Protein AF-G0EC73-F1 (afdb_monomer_lite)

Radius of gyration: 21.23 Å; chains: 1; bounding box: 61×35×72 Å

InterPro domains:
  IPR015419 CTAG/Pcc1 family [PF09341] (16-88)

pLDDT: mean 78.75, std 14.57, range [46.53, 93.5]

Secondary structure (DSSP, 8-state):
------------EEEEEEEEE--HHHHHHHHHHHHHHHHS--TT-EEEEEE-SSEEEEEEEEEGGGHHHHHHHHHHHHHHHHHHHHHHHHHHHHHHHHHTT----

Structure (mmCIF, N/CA/C/O backbone):
data_AF-G0EC73-F1
#
_entry.id   AF-G0EC73-F1
#
loop_
_atom_site.group_PDB
_atom_site.id
_atom_site.type_symbol
_atom_site.label_atom_id
_atom_site.label_alt_id
_atom_site.label_comp_id
_atom_site.label_asym_id
_atom_site.label_entity_id
_atom_site.label_seq_id
_atom_site.pdbx_PDB_ins_code
_atom_site.Cartn_x
_atom_site.Cartn_y
_atom_site.Cartn_z
_atom_site.occupancy
_atom_site.B_iso_or_equiv
_atom_site.auth_seq_id
_atom_site.auth_comp_id
_atom_site.auth_asym_id
_atom_site.auth_atom_id
_atom_site.pdbx_PDB_model_num
ATOM 1 N N . MET A 1 1 ? 35.111 -18.406 -34.960 1.00 47.16 1 MET A N 1
ATOM 2 C CA . MET A 1 1 ? 34.010 -17.443 -34.740 1.00 47.16 1 MET A CA 1
ATOM 3 C C . MET A 1 1 ? 33.501 -17.655 -33.322 1.00 47.16 1 MET A C 1
ATOM 5 O O . MET A 1 1 ? 33.049 -18.763 -33.061 1.00 47.16 1 MET A O 1
ATOM 9 N N . PRO A 1 2 ? 33.660 -16.711 -32.378 1.00 49.53 2 PRO A N 1
ATOM 10 C CA . PRO A 1 2 ? 33.144 -16.915 -31.031 1.00 49.53 2 PRO A CA 1
ATOM 11 C C . PRO A 1 2 ? 31.622 -16.745 -31.037 1.00 49.53 2 PRO A C 1
ATOM 13 O O . PRO A 1 2 ? 31.089 -15.827 -31.663 1.00 49.53 2 PRO A O 1
ATOM 16 N N . ALA A 1 3 ? 30.933 -17.667 -30.367 1.00 51.56 3 ALA A N 1
ATOM 17 C CA . ALA A 1 3 ? 29.497 -17.607 -30.155 1.00 51.56 3 ALA A CA 1
ATOM 18 C C . ALA A 1 3 ? 29.157 -16.329 -29.376 1.00 51.56 3 ALA A C 1
ATOM 20 O O . ALA A 1 3 ? 29.697 -16.088 -28.297 1.00 51.56 3 ALA A O 1
ATOM 21 N N . GLN A 1 4 ? 28.274 -15.504 -29.937 1.00 52.38 4 GLN A N 1
ATOM 22 C CA . GLN A 1 4 ? 27.682 -14.384 -29.218 1.00 52.38 4 GLN A CA 1
ATOM 23 C C . GLN A 1 4 ? 26.836 -14.956 -28.079 1.00 52.38 4 GLN A C 1
ATOM 25 O O . GLN A 1 4 ? 25.745 -15.483 -28.302 1.00 52.38 4 GLN A O 1
ATOM 30 N N . VAL A 1 5 ? 27.356 -14.879 -26.856 1.00 55.47 5 VAL A N 1
ATOM 31 C CA . VAL A 1 5 ? 26.578 -15.116 -25.642 1.00 55.47 5 VAL A CA 1
ATOM 32 C C . VAL A 1 5 ? 25.565 -13.979 -25.568 1.00 55.47 5 VAL A C 1
ATOM 34 O O . VAL A 1 5 ? 25.912 -12.848 -25.235 1.00 55.47 5 VAL A O 1
ATOM 37 N N . ARG A 1 6 ? 24.316 -14.254 -25.960 1.00 50.09 6 ARG A N 1
ATOM 38 C CA . ARG A 1 6 ? 23.206 -13.333 -25.706 1.00 50.09 6 ARG A CA 1
ATOM 39 C C . ARG A 1 6 ? 23.145 -13.122 -24.191 1.00 50.09 6 ARG A C 1
ATOM 41 O O . ARG A 1 6 ? 23.090 -14.129 -23.481 1.00 50.09 6 ARG A O 1
ATOM 48 N N . PRO A 1 7 ? 23.163 -11.879 -23.681 1.00 49.34 7 PRO A N 1
ATOM 49 C CA . PRO A 1 7 ? 22.916 -11.660 -22.268 1.00 49.34 7 PRO A CA 1
ATOM 50 C C . PRO A 1 7 ? 21.523 -12.218 -21.979 1.00 49.34 7 PRO A C 1
ATOM 52 O O . PRO A 1 7 ? 20.533 -11.760 -22.549 1.00 49.34 7 PRO A O 1
ATOM 55 N N . GLN A 1 8 ? 21.453 -13.271 -21.164 1.00 51.97 8 GLN A N 1
ATOM 56 C CA . GLN A 1 8 ? 20.197 -13.681 -20.557 1.00 51.97 8 GLN A CA 1
ATOM 57 C C . GLN A 1 8 ? 19.754 -12.482 -19.726 1.00 51.97 8 GLN A C 1
ATOM 59 O O . GLN A 1 8 ? 20.386 -12.155 -18.724 1.00 51.97 8 GLN A O 1
ATOM 64 N N . SER A 1 9 ? 18.742 -11.757 -20.201 1.00 52.69 9 SER A N 1
ATOM 65 C CA . SER A 1 9 ? 18.108 -10.712 -19.414 1.00 52.69 9 SER A CA 1
ATOM 66 C C . SER A 1 9 ? 17.580 -11.388 -18.156 1.00 52.69 9 SER A C 1
ATOM 68 O O . SER A 1 9 ? 16.627 -12.164 -18.233 1.00 52.69 9 SER A O 1
ATOM 70 N N . CYS A 1 10 ? 18.227 -11.162 -17.017 1.00 52.09 10 CYS A N 1
ATOM 71 C CA . CYS A 1 10 ? 17.668 -11.555 -15.737 1.00 52.09 10 CYS A CA 1
ATOM 72 C C . CYS A 1 10 ? 16.377 -10.759 -15.554 1.00 52.09 10 CYS A C 1
ATOM 74 O O . CYS A 1 10 ? 16.413 -9.603 -15.149 1.00 52.09 10 CYS A O 1
ATOM 76 N N . THR A 1 11 ? 15.239 -11.368 -15.876 1.00 72.94 11 THR A N 1
ATOM 77 C CA . THR A 1 11 ? 13.901 -10.840 -15.587 1.00 72.94 11 THR A CA 1
ATOM 78 C C . THR A 1 11 ? 13.583 -11.070 -14.111 1.00 72.94 11 THR A C 1
ATOM 80 O O . THR A 1 11 ? 12.592 -11.713 -13.757 1.00 72.94 11 THR A O 1
ATOM 83 N N . SER A 1 12 ? 14.487 -10.643 -13.232 1.00 88.69 12 SER A N 1
ATOM 84 C CA . SER A 1 12 ? 14.303 -10.751 -11.792 1.00 88.69 12 SER A CA 1
ATOM 85 C C . SER A 1 12 ? 13.247 -9.738 -11.370 1.00 88.69 12 SER A C 1
ATOM 87 O O . SER A 1 12 ? 13.317 -8.575 -11.758 1.00 88.69 12 SER A O 1
ATOM 89 N N . HIS A 1 13 ? 12.282 -10.177 -10.572 1.00 91.19 13 HIS A N 1
ATOM 90 C CA . HIS A 1 13 ? 11.237 -9.318 -10.024 1.00 91.19 13 HIS A CA 1
ATOM 91 C C . HIS A 1 13 ? 11.418 -9.204 -8.514 1.00 91.19 13 HIS A C 1
ATOM 93 O O . HIS A 1 13 ? 11.864 -10.149 -7.858 1.00 91.19 13 HIS A O 1
ATOM 99 N N . ILE A 1 14 ? 11.087 -8.038 -7.973 1.00 91.38 14 ILE A N 1
ATOM 100 C CA . ILE A 1 14 ? 10.919 -7.829 -6.544 1.00 91.38 14 ILE A CA 1
ATOM 101 C C . ILE A 1 14 ? 9.430 -7.888 -6.225 1.00 91.38 14 ILE A C 1
ATOM 103 O O . ILE A 1 14 ? 8.607 -7.337 -6.953 1.00 91.38 14 ILE A O 1
ATOM 107 N N . ARG A 1 15 ? 9.100 -8.560 -5.124 1.00 93.38 15 ARG A N 1
ATOM 108 C CA . ARG A 1 15 ? 7.767 -8.552 -4.536 1.00 93.38 15 ARG A CA 1
ATOM 109 C C . ARG A 1 15 ? 7.880 -8.098 -3.092 1.00 93.38 15 ARG A C 1
ATOM 111 O O . ARG A 1 15 ? 8.667 -8.662 -2.332 1.00 93.38 15 ARG A O 1
ATOM 118 N N . VAL A 1 16 ? 7.091 -7.097 -2.737 1.00 93.50 16 VAL A N 1
ATOM 119 C CA . VAL A 1 16 ? 6.954 -6.588 -1.375 1.00 93.50 16 VAL A CA 1
ATOM 120 C C . VAL A 1 16 ? 5.527 -6.851 -0.927 1.00 93.50 16 VAL A C 1
ATOM 122 O O . VAL A 1 16 ? 4.582 -6.557 -1.654 1.00 93.50 16 VAL A O 1
ATOM 125 N N . THR A 1 17 ? 5.374 -7.412 0.268 1.00 93.50 17 THR A N 1
ATOM 126 C CA . THR A 1 17 ? 4.069 -7.635 0.887 1.00 93.50 17 THR A CA 1
ATOM 127 C C . THR A 1 17 ? 4.001 -6.829 2.172 1.00 93.50 17 THR A C 1
ATOM 129 O O . THR A 1 17 ? 4.770 -7.076 3.101 1.00 93.50 17 THR A O 1
ATOM 132 N N . LEU A 1 18 ? 3.072 -5.880 2.224 1.00 91.12 18 LEU A N 1
ATOM 133 C CA . LEU A 1 18 ? 2.720 -5.134 3.421 1.00 91.12 18 LEU A CA 1
ATOM 134 C C . LEU A 1 18 ? 1.458 -5.759 4.019 1.00 91.12 18 LEU A C 1
ATOM 136 O O . LEU A 1 18 ? 0.461 -5.939 3.325 1.00 91.12 18 LEU A O 1
ATOM 140 N N . SER A 1 19 ? 1.515 -6.127 5.296 1.00 92.31 19 SER A N 1
ATOM 141 C CA . SER A 1 19 ? 0.369 -6.649 6.047 1.00 92.31 19 SER A CA 1
ATOM 142 C C . SER A 1 19 ? 0.059 -5.693 7.186 1.00 92.31 19 SER A C 1
ATOM 144 O O . SER A 1 19 ? 0.929 -5.435 8.017 1.00 92.31 19 SER A O 1
ATOM 146 N N . ILE A 1 20 ? -1.160 -5.164 7.198 1.00 89.44 20 ILE A N 1
ATOM 147 C CA . ILE A 1 20 ? -1.618 -4.140 8.133 1.00 89.44 20 ILE A CA 1
ATOM 148 C C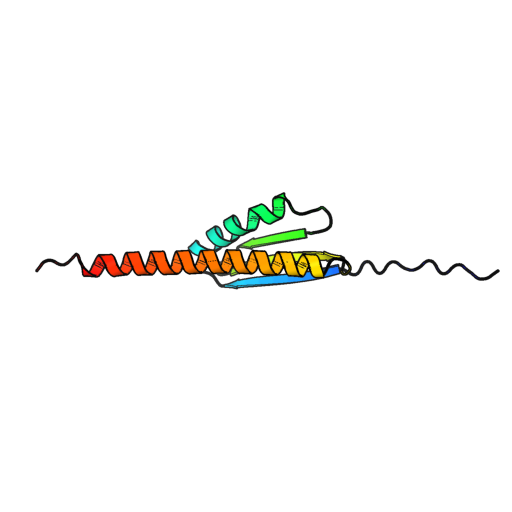 . ILE A 1 20 ? -2.748 -4.760 8.957 1.00 89.44 20 ILE A C 1
ATOM 150 O O . ILE A 1 20 ? -3.857 -4.893 8.438 1.00 89.44 20 ILE A O 1
ATOM 154 N N . PRO A 1 21 ? -2.481 -5.201 10.198 1.00 89.38 21 PRO A N 1
ATOM 155 C CA . PRO A 1 21 ? -3.535 -5.616 11.113 1.00 89.38 21 PRO A CA 1
ATOM 156 C C . PRO A 1 21 ? -4.457 -4.429 11.403 1.00 89.38 21 PRO A C 1
ATOM 158 O O . PRO A 1 21 ? -3.969 -3.347 11.732 1.00 89.38 21 PRO A O 1
ATOM 161 N N . CYS A 1 22 ? -5.761 -4.623 11.249 1.00 84.06 22 CYS A N 1
ATOM 162 C CA . CYS A 1 22 ? -6.774 -3.581 11.418 1.00 84.06 22 CYS A CA 1
ATOM 163 C C . CYS A 1 22 ? -8.099 -4.197 11.854 1.00 84.06 22 CYS A C 1
ATOM 165 O O . CYS A 1 22 ? -8.369 -5.363 11.557 1.00 84.06 22 CYS A O 1
ATOM 167 N N . GLU A 1 23 ? -8.951 -3.414 12.513 1.00 82.94 23 GLU A N 1
ATOM 168 C CA . GLU A 1 23 ? -10.332 -3.843 12.714 1.00 82.94 23 GLU A CA 1
ATOM 169 C C . GLU A 1 23 ? -11.098 -3.799 11.383 1.00 82.94 23 GLU A C 1
ATOM 171 O O . GLU A 1 23 ? -10.861 -2.938 10.534 1.00 82.94 23 GLU A O 1
ATOM 176 N N . ASN A 1 24 ? -12.089 -4.678 11.212 1.00 74.38 24 ASN A N 1
ATOM 177 C CA . ASN A 1 24 ? -12.885 -4.795 9.980 1.00 74.38 24 ASN A CA 1
ATOM 178 C C . ASN A 1 24 ? -13.375 -3.452 9.389 1.00 74.38 24 ASN A C 1
ATOM 180 O O . ASN A 1 24 ? -13.422 -3.275 8.170 1.00 74.38 24 ASN A O 1
ATOM 184 N N . ARG A 1 25 ? -13.748 -2.488 10.244 1.00 73.81 25 ARG A N 1
ATOM 185 C CA . ARG A 1 25 ? -14.216 -1.158 9.809 1.00 73.81 25 ARG A CA 1
ATOM 186 C C . ARG A 1 25 ? -13.097 -0.289 9.233 1.00 73.81 25 ARG A C 1
ATOM 188 O O . ARG A 1 25 ? -13.347 0.488 8.315 1.00 73.81 25 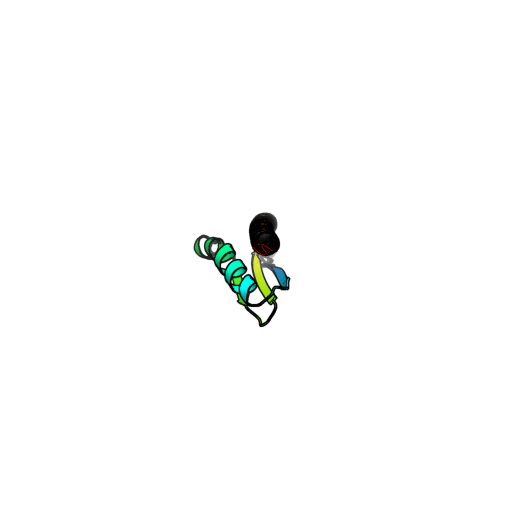ARG A O 1
ATOM 195 N N . GLU A 1 26 ? -11.883 -0.433 9.745 1.00 78.88 26 GLU A N 1
ATOM 196 C CA . GLU A 1 26 ? -10.694 0.297 9.303 1.00 78.88 26 GLU A CA 1
ATOM 197 C C . GLU A 1 26 ? -10.138 -0.303 8.011 1.00 78.88 26 GLU A C 1
ATOM 199 O O . GLU A 1 26 ? -9.700 0.427 7.122 1.00 78.88 26 GLU A O 1
ATOM 204 N N . CYS A 1 27 ? -10.230 -1.627 7.857 1.00 82.38 27 CYS A N 1
ATOM 205 C CA . CYS A 1 27 ? -9.689 -2.333 6.702 1.00 82.38 27 CYS A CA 1
ATOM 206 C C . CYS A 1 27 ? -10.298 -1.861 5.364 1.00 82.38 27 CYS A C 1
ATOM 208 O O . CYS A 1 27 ? -9.584 -1.734 4.368 1.00 82.38 27 CYS A O 1
ATOM 210 N N . VAL A 1 28 ? -11.594 -1.523 5.333 1.00 82.75 28 VAL A N 1
ATOM 211 C CA . VAL 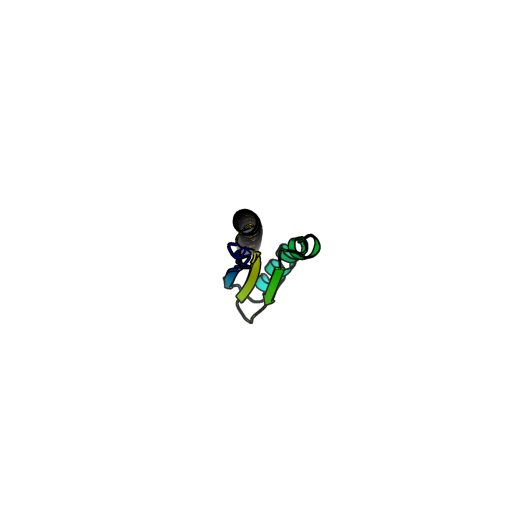A 1 28 ? -12.234 -0.948 4.132 1.00 82.75 28 VAL A CA 1
ATOM 212 C C . VAL A 1 28 ? -11.700 0.455 3.832 1.00 82.75 28 VAL A C 1
ATOM 214 O O . VAL A 1 28 ? -11.397 0.760 2.680 1.00 82.75 28 VAL A O 1
ATOM 217 N N . ALA A 1 29 ? -11.550 1.298 4.857 1.00 80.75 29 ALA A N 1
ATOM 218 C CA . ALA A 1 29 ? -11.041 2.658 4.694 1.00 80.75 29 ALA A C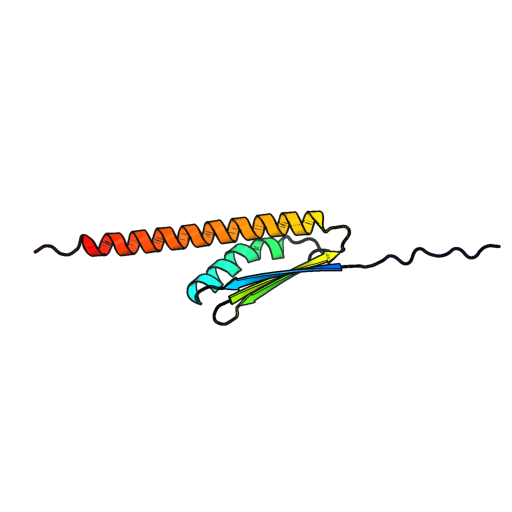A 1
ATOM 219 C C . ALA A 1 29 ? -9.592 2.661 4.179 1.00 80.75 29 ALA A C 1
ATOM 221 O O . ALA A 1 29 ? -9.256 3.445 3.293 1.00 80.75 29 ALA A O 1
ATOM 222 N N . ILE A 1 30 ? -8.764 1.742 4.685 1.00 81.12 30 ILE A N 1
ATOM 223 C CA . ILE A 1 30 ? -7.376 1.559 4.247 1.00 81.12 30 ILE A CA 1
ATOM 224 C C . ILE A 1 30 ? -7.323 1.180 2.762 1.00 81.12 30 ILE A C 1
ATOM 226 O O . ILE A 1 30 ? -6.561 1.778 2.008 1.00 81.12 30 ILE A O 1
ATOM 230 N N . VAL A 1 31 ? -8.145 0.229 2.306 1.00 83.25 31 VAL A N 1
ATOM 231 C CA . VAL A 1 31 ? -8.137 -0.176 0.889 1.00 83.25 31 VAL A CA 1
ATOM 232 C C . VAL A 1 31 ? -8.619 0.939 -0.035 1.00 83.25 31 VAL A C 1
ATOM 234 O O . VAL A 1 31 ? -8.006 1.165 -1.077 1.00 83.25 31 VAL A O 1
ATOM 237 N N . GLU A 1 32 ? -9.677 1.666 0.326 1.00 79.81 32 GLU A N 1
ATOM 238 C CA . GLU A 1 32 ? -10.150 2.789 -0.497 1.00 79.81 32 GLU A CA 1
ATOM 239 C C . GLU A 1 32 ? -9.123 3.928 -0.584 1.00 79.81 32 GLU A C 1
ATOM 241 O O . GLU A 1 32 ? -9.052 4.596 -1.614 1.00 79.81 32 GLU A O 1
ATOM 246 N N . ALA A 1 33 ? -8.290 4.117 0.444 1.00 75.44 33 ALA A N 1
ATOM 247 C CA . ALA A 1 33 ? -7.205 5.094 0.413 1.00 75.44 33 ALA A CA 1
ATOM 248 C C . ALA A 1 33 ? -6.057 4.696 -0.535 1.00 75.44 33 ALA A C 1
ATOM 250 O O . ALA A 1 33 ? -5.421 5.575 -1.105 1.00 75.44 33 ALA A O 1
ATOM 251 N N . ILE A 1 34 ? -5.812 3.394 -0.728 1.00 72.69 34 ILE A N 1
ATOM 252 C CA . ILE A 1 34 ? -4.681 2.862 -1.520 1.00 72.69 34 ILE A CA 1
ATOM 253 C C . ILE A 1 34 ? -5.072 2.596 -2.986 1.00 72.69 34 ILE A C 1
ATOM 255 O O . ILE A 1 34 ? -4.240 2.646 -3.890 1.00 72.69 34 ILE A O 1
ATOM 259 N N . ARG A 1 35 ? -6.359 2.356 -3.262 1.00 69.56 35 ARG A N 1
ATOM 260 C CA . ARG A 1 35 ? -6.890 2.094 -4.613 1.00 69.56 35 ARG A CA 1
ATOM 261 C C . ARG A 1 35 ? -6.532 3.106 -5.715 1.00 69.56 35 ARG A C 1
ATOM 263 O O . ARG A 1 35 ? -6.417 2.664 -6.864 1.00 69.56 35 ARG A O 1
ATOM 270 N N . PRO A 1 36 ? -6.427 4.426 -5.459 1.00 59.12 36 PRO A N 1
ATOM 271 C CA . PRO A 1 36 ? -6.070 5.398 -6.492 1.00 59.12 36 PRO A CA 1
ATOM 272 C C . PRO A 1 36 ? -4.732 5.079 -7.172 1.00 59.12 36 PRO A C 1
ATOM 274 O O . PRO A 1 36 ? -4.658 5.122 -8.401 1.00 59.12 36 PRO A O 1
ATOM 277 N N . ASP A 1 37 ? -3.742 4.621 -6.403 1.00 62.91 37 ASP A N 1
ATOM 278 C CA . ASP A 1 37 ? -2.394 4.316 -6.899 1.00 62.91 37 ASP A CA 1
ATOM 279 C C . ASP A 1 37 ? -2.388 3.141 -7.884 1.00 62.91 37 ASP A C 1
ATOM 281 O O . ASP A 1 37 ? -1.578 3.085 -8.806 1.00 62.91 37 ASP A O 1
ATOM 285 N N . ASN A 1 38 ? -3.343 2.219 -7.752 1.00 61.94 38 ASN A N 1
ATOM 286 C CA . ASN A 1 38 ? -3.471 1.062 -8.633 1.00 61.94 38 ASN A CA 1
ATOM 287 C C . ASN A 1 38 ? -4.049 1.431 -10.014 1.00 61.94 38 ASN A C 1
ATOM 289 O O . ASN A 1 38 ? -3.738 0.797 -11.020 1.00 61.94 38 ASN A O 1
ATOM 293 N N . ARG A 1 39 ? -4.885 2.478 -10.099 1.00 68.25 39 ARG A N 1
ATOM 294 C CA . ARG A 1 39 ? -5.466 2.926 -11.384 1.00 68.25 39 ARG A CA 1
ATOM 295 C C . ARG A 1 39 ? -4.477 3.710 -12.235 1.00 68.25 39 ARG A C 1
ATOM 297 O O . ARG A 1 39 ? -4.606 3.705 -13.456 1.00 68.25 39 ARG A O 1
ATOM 304 N N . GLU A 1 40 ? -3.536 4.389 -11.593 1.00 75.94 40 GLU A N 1
ATOM 305 C CA . GLU A 1 40 ? -2.501 5.190 -12.253 1.00 75.94 40 GLU A CA 1
ATOM 306 C C . GLU A 1 40 ? -1.167 4.438 -12.366 1.00 75.94 40 GLU A C 1
ATOM 308 O O . GLU A 1 40 ? -0.205 4.952 -12.945 1.00 75.94 40 GLU A O 1
ATOM 313 N N . ALA A 1 41 ? -1.118 3.202 -11.858 1.00 78.69 41 ALA A N 1
ATOM 314 C CA . ALA A 1 41 ? 0.064 2.366 -11.903 1.00 78.69 41 ALA A CA 1
ATOM 315 C C . ALA A 1 41 ? 0.493 2.104 -13.359 1.00 78.69 41 ALA A C 1
ATOM 317 O O . ALA A 1 41 ? -0.319 1.710 -14.201 1.00 78.69 41 ALA A O 1
ATOM 318 N N . PRO A 1 42 ? 1.781 2.293 -13.680 1.00 83.06 42 PRO A N 1
ATOM 319 C CA . PRO A 1 42 ? 2.307 1.944 -14.990 1.00 83.06 42 PRO A CA 1
ATOM 320 C C . PRO A 1 42 ? 2.333 0.422 -15.184 1.00 83.06 42 PRO A C 1
ATOM 322 O O . PRO A 1 42 ? 2.523 -0.319 -14.228 1.00 83.06 42 PRO A O 1
ATOM 325 N N . ASP A 1 43 ? 2.268 -0.049 -16.434 1.00 86.25 43 ASP A N 1
ATOM 326 C CA . ASP A 1 43 ? 2.137 -1.478 -16.797 1.00 86.25 43 ASP A CA 1
ATOM 327 C C . ASP A 1 43 ? 3.196 -2.432 -16.201 1.00 86.25 43 ASP A C 1
ATOM 329 O O . ASP A 1 43 ? 3.016 -3.649 -16.188 1.00 86.25 43 ASP A O 1
ATOM 333 N N . TRP A 1 44 ? 4.336 -1.900 -15.750 1.00 87.44 44 TRP A N 1
ATOM 334 C CA . TRP A 1 44 ? 5.417 -2.665 -15.122 1.00 87.44 44 TRP A CA 1
ATOM 335 C C . TRP A 1 44 ? 5.269 -2.813 -13.600 1.00 87.44 44 TRP A C 1
ATOM 337 O O . TRP A 1 44 ? 6.054 -3.541 -12.992 1.00 87.44 44 TRP A O 1
ATOM 347 N N . LEU A 1 45 ? 4.316 -2.112 -12.985 1.00 87.06 45 LEU A N 1
ATOM 348 C CA . LEU A 1 45 ? 4.034 -2.126 -11.556 1.00 87.06 45 LEU A CA 1
ATOM 349 C C . LEU A 1 45 ? 2.702 -2.831 -11.326 1.00 87.06 45 LEU A C 1
ATOM 351 O O . LEU A 1 45 ? 1.670 -2.426 -11.853 1.00 87.06 45 LEU A O 1
ATOM 355 N N . VAL A 1 46 ? 2.720 -3.880 -10.516 1.00 88.19 46 VAL A N 1
ATOM 356 C CA . VAL A 1 46 ? 1.505 -4.594 -10.138 1.00 88.19 46 VAL A CA 1
ATOM 357 C C . VAL A 1 46 ? 1.236 -4.351 -8.666 1.00 88.19 46 VAL A C 1
ATOM 359 O O . VAL A 1 46 ? 2.046 -4.734 -7.825 1.00 88.19 46 VAL A O 1
ATOM 362 N N . ILE A 1 47 ? 0.086 -3.750 -8.367 1.00 87.25 47 ILE A N 1
ATOM 363 C CA . ILE A 1 47 ? -0.405 -3.546 -7.005 1.00 87.25 47 ILE A CA 1
ATOM 364 C C . ILE A 1 47 ? -1.643 -4.427 -6.820 1.00 87.25 47 ILE A C 1
ATOM 366 O O . ILE A 1 47 ? -2.562 -4.427 -7.643 1.00 87.25 47 ILE A O 1
ATOM 370 N N . ARG A 1 48 ? -1.659 -5.249 -5.771 1.00 88.00 48 ARG A N 1
ATOM 371 C CA . ARG A 1 48 ? -2.801 -6.104 -5.423 1.00 88.00 48 ARG A CA 1
ATOM 372 C C . ARG A 1 48 ? -3.170 -5.863 -3.972 1.00 88.00 48 ARG A C 1
ATOM 374 O O . ARG A 1 48 ? -2.351 -6.113 -3.094 1.00 88.00 48 ARG A O 1
ATOM 381 N N . GLU A 1 49 ? -4.412 -5.470 -3.718 1.00 87.56 49 GLU A N 1
ATOM 382 C CA . GLU A 1 49 ? -4.944 -5.391 -2.358 1.00 87.56 49 GLU A CA 1
ATOM 383 C C . GLU A 1 49 ? -5.873 -6.575 -2.060 1.00 87.56 49 GLU A C 1
ATOM 385 O O . GLU A 1 49 ? -6.618 -7.049 -2.925 1.00 87.56 49 GLU A O 1
ATOM 390 N N . ARG A 1 50 ? -5.842 -7.065 -0.819 1.00 88.50 50 ARG A N 1
ATOM 391 C CA . ARG A 1 50 ? -6.791 -8.053 -0.295 1.00 88.50 50 ARG A CA 1
ATOM 392 C C . ARG A 1 50 ? -7.212 -7.660 1.113 1.00 88.50 50 ARG A C 1
ATOM 394 O O . ARG A 1 50 ? -6.365 -7.328 1.938 1.00 88.50 50 ARG A O 1
ATOM 401 N N . ILE A 1 51 ? -8.510 -7.756 1.378 1.00 89.00 51 ILE A N 1
ATOM 402 C CA . ILE A 1 51 ? -9.088 -7.615 2.716 1.00 89.00 51 ILE A CA 1
ATOM 403 C C . ILE A 1 51 ? -9.291 -9.027 3.268 1.00 89.00 51 ILE A C 1
ATOM 405 O O . ILE A 1 51 ? -9.999 -9.828 2.654 1.00 89.00 51 ILE A O 1
ATOM 409 N N . GLY A 1 52 ? -8.615 -9.344 4.369 1.00 85.94 52 GLY A N 1
ATOM 410 C CA . GLY A 1 52 ? -8.930 -10.480 5.235 1.00 85.94 52 GLY A CA 1
ATOM 411 C C . GLY A 1 52 ? -9.783 -10.033 6.423 1.00 85.94 52 GLY A C 1
ATOM 412 O O . GLY A 1 52 ? -10.141 -8.863 6.511 1.00 85.94 52 GLY A O 1
ATOM 413 N N . ASP A 1 53 ? -10.084 -10.955 7.340 1.00 82.69 53 ASP A N 1
ATOM 414 C CA . ASP A 1 53 ? -10.997 -10.673 8.457 1.00 82.69 53 ASP A CA 1
ATOM 415 C C . ASP A 1 53 ? -10.485 -9.552 9.380 1.00 82.69 53 ASP A C 1
ATOM 417 O O . ASP A 1 53 ? -11.263 -8.682 9.740 1.00 82.69 53 ASP A O 1
ATOM 421 N N . ASP A 1 54 ? -9.186 -9.517 9.694 1.00 87.81 54 ASP A N 1
ATOM 422 C CA . ASP A 1 54 ? -8.577 -8.498 10.575 1.00 87.81 54 ASP A CA 1
ATOM 423 C C . ASP A 1 54 ? -7.237 -7.977 10.016 1.00 87.81 54 ASP A C 1
ATOM 425 O O . ASP A 1 54 ? -6.299 -7.632 10.743 1.00 87.81 54 ASP A O 1
ATOM 429 N N . VAL A 1 55 ? -7.083 -8.016 8.690 1.00 91.00 55 VAL A N 1
ATOM 430 C CA . VAL A 1 55 ? -5.833 -7.627 8.029 1.00 91.00 55 VAL A CA 1
ATOM 431 C C . VAL A 1 55 ? -6.078 -7.121 6.616 1.00 91.00 55 VAL A C 1
ATOM 433 O O . VAL A 1 55 ? -6.789 -7.745 5.826 1.00 91.00 55 VAL A O 1
ATOM 436 N N . VAL A 1 56 ? -5.412 -6.027 6.259 1.00 91.19 56 VAL A N 1
ATOM 437 C CA . VAL A 1 56 ? -5.239 -5.613 4.864 1.00 91.19 56 VAL A CA 1
ATOM 438 C C . VAL A 1 56 ? -3.872 -6.068 4.380 1.00 91.19 56 VAL A C 1
ATOM 440 O O . VAL A 1 56 ? -2.851 -5.816 5.021 1.00 91.19 56 VAL A O 1
ATOM 443 N N . VAL A 1 57 ? -3.850 -6.739 3.232 1.00 91.50 57 VAL A N 1
ATOM 444 C CA . VAL A 1 57 ? -2.619 -7.160 2.564 1.00 91.50 57 VAL A CA 1
ATOM 445 C C . VAL A 1 57 ? -2.477 -6.388 1.263 1.00 91.50 57 VAL A C 1
ATOM 447 O O . VAL A 1 57 ? -3.351 -6.466 0.400 1.00 91.50 57 VAL A O 1
ATOM 450 N N . VAL A 1 58 ? -1.357 -5.686 1.114 1.00 90.12 58 VAL A N 1
ATOM 451 C CA . VAL A 1 58 ? -0.968 -4.989 -0.115 1.00 90.12 58 VAL A CA 1
ATOM 452 C C . VAL A 1 58 ? 0.282 -5.656 -0.664 1.00 90.12 58 VAL A C 1
ATOM 454 O O . VAL A 1 58 ? 1.297 -5.777 0.023 1.00 90.12 58 VAL A O 1
ATOM 457 N N . GLU A 1 59 ? 0.209 -6.120 -1.902 1.00 91.12 59 GLU A N 1
ATOM 458 C CA . GLU A 1 59 ? 1.324 -6.728 -2.614 1.00 91.12 59 GLU A CA 1
ATOM 459 C C . GLU A 1 59 ? 1.743 -5.821 -3.767 1.00 91.12 59 GLU A C 1
ATOM 461 O O . GLU A 1 59 ? 0.923 -5.496 -4.624 1.00 91.12 59 GLU A O 1
ATOM 466 N N . ILE A 1 60 ? 3.019 -5.441 -3.787 1.00 90.81 60 ILE A N 1
ATOM 467 C CA . ILE A 1 60 ? 3.627 -4.631 -4.842 1.00 90.81 60 ILE A CA 1
ATOM 468 C C . ILE A 1 60 ? 4.690 -5.481 -5.532 1.00 90.81 60 ILE A C 1
ATOM 470 O O . ILE A 1 60 ? 5.623 -5.972 -4.891 1.00 90.81 60 ILE A O 1
ATOM 474 N N . GLU A 1 61 ? 4.557 -5.662 -6.840 1.00 91.06 61 GLU A N 1
ATOM 475 C CA . GLU A 1 61 ? 5.464 -6.457 -7.662 1.00 91.06 61 GLU A CA 1
ATOM 476 C C . GLU A 1 61 ? 5.961 -5.641 -8.857 1.00 91.06 61 GLU A C 1
ATOM 478 O O . GLU A 1 61 ? 5.173 -5.014 -9.563 1.00 91.06 61 GLU A O 1
ATOM 483 N N . ALA A 1 62 ? 7.275 -5.643 -9.083 1.00 91.38 62 ALA A N 1
ATOM 484 C CA . ALA A 1 62 ? 7.897 -4.944 -10.205 1.00 91.38 62 ALA A CA 1
ATOM 485 C C . ALA A 1 62 ? 9.239 -5.586 -10.598 1.00 91.38 62 ALA A C 1
ATOM 487 O O . ALA A 1 62 ? 9.829 -6.327 -9.805 1.00 91.38 62 ALA A O 1
ATOM 488 N N . PRO A 1 63 ? 9.781 -5.283 -11.788 1.00 92.50 63 PRO A N 1
ATOM 489 C CA . PRO A 1 63 ? 11.147 -5.649 -12.149 1.00 92.50 63 PRO A CA 1
ATOM 490 C C . PRO A 1 63 ? 12.187 -5.056 -11.184 1.00 92.50 63 PRO A C 1
ATOM 492 O O . PRO A 1 63 ? 12.044 -3.922 -10.715 1.00 92.50 63 PRO A O 1
ATOM 495 N N . VAL A 1 64 ? 13.261 -5.797 -10.892 1.00 92.19 64 VAL A N 1
ATOM 496 C CA . VAL A 1 64 ? 14.302 -5.378 -9.927 1.00 92.19 64 VAL A CA 1
ATOM 497 C C . VAL A 1 64 ? 14.986 -4.070 -10.339 1.00 92.19 64 VAL A C 1
ATOM 499 O O . VAL A 1 64 ? 15.338 -3.269 -9.474 1.00 92.19 64 VAL A O 1
ATOM 502 N N . GLU A 1 65 ? 15.123 -3.784 -11.634 1.00 91.62 65 GLU A N 1
ATOM 503 C CA . GLU A 1 65 ? 15.667 -2.509 -12.120 1.00 91.62 65 GLU A CA 1
ATOM 504 C C . GLU A 1 65 ? 14.817 -1.285 -11.727 1.00 91.62 65 GLU A C 1
ATOM 506 O O . GLU A 1 65 ? 15.303 -0.154 -11.774 1.00 91.62 65 GLU A O 1
ATOM 511 N N . ARG A 1 66 ? 13.564 -1.500 -11.303 1.00 89.75 66 ARG A N 1
ATOM 512 C CA . ARG A 1 66 ? 12.638 -0.475 -10.799 1.00 89.75 66 ARG A CA 1
ATOM 513 C C . ARG A 1 66 ? 12.510 -0.477 -9.274 1.00 89.75 66 ARG A C 1
ATOM 515 O O . ARG A 1 66 ? 11.632 0.200 -8.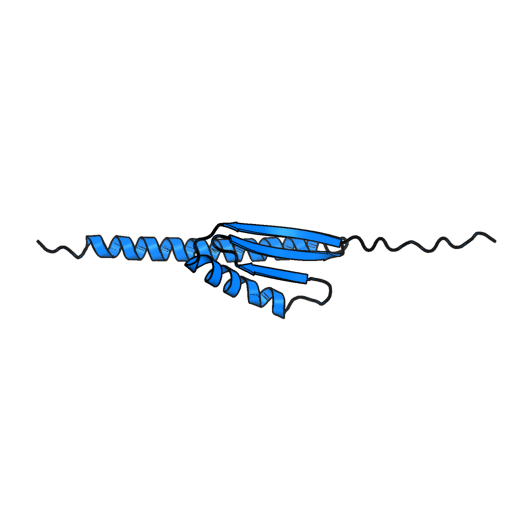749 1.00 89.75 66 ARG A O 1
ATOM 522 N N . VAL A 1 67 ? 13.386 -1.169 -8.538 1.00 89.69 67 VAL A N 1
ATOM 523 C CA . VAL A 1 67 ? 13.301 -1.282 -7.065 1.00 89.69 67 VAL A CA 1
ATOM 524 C C . VAL A 1 67 ? 13.208 0.069 -6.346 1.00 89.69 67 VAL A C 1
ATOM 526 O O . VAL A 1 67 ? 12.498 0.194 -5.354 1.00 89.69 67 VAL A O 1
ATOM 529 N N . MET A 1 68 ? 13.871 1.108 -6.861 1.00 90.94 68 MET A N 1
ATOM 530 C CA . MET A 1 68 ? 13.790 2.452 -6.281 1.00 90.94 68 MET A CA 1
ATOM 531 C C . MET A 1 68 ? 12.400 3.076 -6.444 1.00 90.94 68 MET A C 1
ATOM 533 O O . MET A 1 68 ? 11.957 3.793 -5.554 1.00 90.94 68 MET A O 1
ATOM 537 N N . SER A 1 69 ? 11.698 2.776 -7.539 1.00 88.25 69 SER A N 1
ATOM 538 C CA . SER A 1 69 ? 10.303 3.180 -7.731 1.00 88.25 69 SER A CA 1
ATOM 539 C C . SER A 1 69 ? 9.375 2.412 -6.793 1.00 88.25 69 SER A C 1
ATOM 541 O O . SER A 1 69 ? 8.523 3.027 -6.173 1.00 88.25 69 SER A O 1
ATOM 543 N N . VAL A 1 70 ? 9.600 1.105 -6.602 1.00 88.75 70 VAL A N 1
ATOM 544 C CA . VAL A 1 70 ? 8.848 0.303 -5.615 1.00 88.75 70 VAL A CA 1
ATOM 545 C C . VAL A 1 70 ? 9.006 0.870 -4.209 1.00 88.75 70 VAL A C 1
ATOM 547 O O . VAL A 1 70 ? 8.031 0.957 -3.473 1.00 88.75 70 VAL A O 1
ATOM 550 N N . ARG A 1 71 ? 10.224 1.281 -3.837 1.00 91.31 71 ARG A N 1
ATOM 551 C CA . ARG A 1 71 ? 10.474 1.939 -2.552 1.00 91.31 71 ARG A CA 1
ATOM 552 C C . ARG A 1 71 ? 9.670 3.234 -2.412 1.00 91.31 71 ARG A C 1
ATOM 554 O O . ARG A 1 71 ? 9.057 3.419 -1.375 1.00 91.31 71 ARG A O 1
ATOM 561 N N . ALA A 1 72 ? 9.673 4.096 -3.430 1.00 89.06 72 ALA A N 1
ATOM 562 C CA . ALA A 1 72 ? 8.917 5.348 -3.393 1.00 89.06 72 ALA A CA 1
ATOM 563 C C . ALA A 1 72 ? 7.410 5.095 -3.235 1.00 89.06 72 ALA A C 1
ATOM 565 O O . ALA A 1 72 ? 6.794 5.665 -2.344 1.00 89.06 72 ALA A O 1
ATOM 566 N N . THR A 1 73 ? 6.852 4.159 -4.011 1.00 86.69 73 THR A N 1
ATOM 567 C CA . THR A 1 73 ? 5.447 3.744 -3.875 1.00 86.69 73 THR A CA 1
ATOM 568 C C . THR A 1 73 ? 5.154 3.186 -2.483 1.00 86.69 73 THR A C 1
ATOM 570 O O . THR A 1 73 ? 4.116 3.475 -1.904 1.00 86.69 73 THR A O 1
ATOM 573 N N . LEU A 1 74 ? 6.066 2.396 -1.909 1.00 88.75 74 LEU A N 1
ATOM 574 C CA . LEU A 1 74 ? 5.893 1.880 -0.553 1.00 88.75 74 LEU A CA 1
ATOM 575 C C . LEU A 1 74 ? 5.901 3.006 0.492 1.00 88.75 74 LEU A C 1
ATOM 577 O O . LEU A 1 74 ? 5.088 2.968 1.411 1.00 88.75 74 LEU A O 1
ATOM 581 N N . ASP A 1 75 ? 6.797 3.987 0.357 1.00 90.62 75 ASP A N 1
ATOM 582 C CA . ASP A 1 75 ? 6.876 5.145 1.255 1.00 90.62 75 ASP A CA 1
ATOM 583 C C . ASP A 1 75 ? 5.565 5.965 1.206 1.00 90.62 75 ASP A C 1
ATOM 585 O O . ASP A 1 75 ? 5.010 6.279 2.259 1.00 90.62 75 ASP A O 1
ATOM 589 N N . GLU A 1 76 ? 5.016 6.210 0.010 1.00 86.62 76 GLU A N 1
ATOM 590 C CA . GLU A 1 76 ? 3.724 6.895 -0.194 1.00 86.62 76 GLU A CA 1
ATOM 591 C C . GLU A 1 76 ? 2.550 6.118 0.426 1.00 86.62 76 GLU A C 1
ATOM 593 O O . GLU A 1 76 ? 1.773 6.669 1.211 1.00 86.62 76 GLU A O 1
ATOM 598 N N . VAL A 1 77 ? 2.462 4.808 0.161 1.00 85.25 77 VAL A N 1
ATOM 599 C CA . VAL A 1 77 ? 1.428 3.933 0.742 1.00 85.25 77 VAL A CA 1
ATOM 600 C C . VAL A 1 77 ? 1.493 3.955 2.272 1.00 85.25 77 VAL A C 1
ATOM 602 O O . VAL A 1 77 ? 0.461 4.067 2.937 1.00 85.25 77 VAL A O 1
ATOM 605 N N . MET A 1 78 ? 2.693 3.870 2.854 1.00 88.69 78 MET A N 1
ATOM 606 C CA . MET A 1 78 ? 2.868 3.931 4.308 1.00 88.69 78 MET A CA 1
ATOM 607 C C . MET A 1 78 ? 2.450 5.290 4.884 1.00 88.69 78 MET A C 1
ATOM 609 O O . MET A 1 78 ? 1.834 5.327 5.951 1.00 88.69 78 MET A O 1
ATOM 613 N N . GLU A 1 79 ? 2.746 6.393 4.195 1.00 89.12 79 GLU A N 1
ATOM 614 C CA . GLU A 1 79 ? 2.349 7.740 4.619 1.00 89.12 79 GLU A CA 1
ATOM 615 C C . GLU A 1 79 ? 0.824 7.922 4.609 1.00 89.12 79 GLU A C 1
ATOM 617 O O . GLU A 1 79 ? 0.257 8.453 5.576 1.00 89.12 79 GLU A O 1
ATOM 622 N N . TYR A 1 80 ? 0.140 7.427 3.573 1.00 85.69 80 TYR A N 1
ATOM 623 C CA . TYR A 1 80 ? -1.323 7.457 3.500 1.00 85.69 80 TYR A CA 1
ATOM 624 C C . TYR A 1 80 ? -1.973 6.624 4.599 1.00 85.69 80 TYR A C 1
ATOM 626 O O . TYR A 1 80 ? -2.869 7.114 5.293 1.00 85.69 80 TYR A O 1
ATOM 634 N N . VAL A 1 81 ? -1.491 5.396 4.808 1.00 86.00 81 VAL A N 1
ATOM 635 C CA . VAL A 1 81 ? -1.985 4.518 5.877 1.00 86.00 81 VAL A CA 1
ATOM 636 C C . VAL A 1 81 ? -1.794 5.177 7.242 1.00 86.00 81 VAL A C 1
ATOM 638 O O . VAL A 1 81 ? -2.738 5.233 8.030 1.00 86.00 81 VAL A O 1
ATOM 641 N N . TYR A 1 82 ? -0.607 5.723 7.516 1.00 88.12 82 TYR A N 1
ATOM 642 C CA . TYR A 1 82 ? -0.330 6.410 8.777 1.00 88.12 82 TYR A CA 1
ATOM 643 C C . TYR A 1 82 ? -1.280 7.593 9.003 1.00 88.12 82 TYR A C 1
ATOM 645 O O . TYR A 1 82 ? -1.883 7.715 10.071 1.00 88.12 82 TYR A O 1
ATOM 653 N N . SER A 1 83 ? -1.445 8.447 7.992 1.00 88.56 83 SER A N 1
ATOM 654 C CA . SER A 1 83 ? -2.291 9.641 8.084 1.00 88.56 83 SER A CA 1
ATOM 655 C C . SER A 1 83 ? -3.764 9.290 8.304 1.00 88.56 83 SER A C 1
ATOM 657 O O . SER A 1 83 ? -4.448 9.943 9.099 1.00 88.56 83 SER A O 1
ATOM 659 N N . LEU A 1 84 ? -4.248 8.234 7.643 1.00 87.50 84 LEU A N 1
ATOM 660 C CA . LEU A 1 84 ? -5.606 7.727 7.817 1.00 87.50 84 LEU A CA 1
ATOM 661 C C . LEU A 1 84 ? -5.826 7.195 9.236 1.00 87.50 84 LEU A C 1
ATOM 663 O O . LEU A 1 84 ? -6.773 7.618 9.898 1.00 87.50 84 LEU A O 1
ATOM 667 N N . LEU A 1 85 ? -4.944 6.315 9.720 1.00 85.50 85 LEU A N 1
ATOM 668 C CA . LEU A 1 85 ? -5.063 5.727 11.058 1.00 85.50 85 LEU A CA 1
ATOM 669 C C . LEU A 1 85 ? -5.013 6.798 12.151 1.00 85.50 85 LEU A C 1
ATOM 671 O O . LEU A 1 85 ? -5.838 6.785 13.060 1.00 85.50 85 LEU A O 1
ATOM 675 N N . ARG A 1 86 ? -4.126 7.791 12.016 1.00 88.50 86 ARG A N 1
ATOM 676 C CA . ARG A 1 86 ? -4.086 8.951 12.920 1.00 88.50 86 ARG A CA 1
ATOM 677 C C . ARG A 1 86 ? -5.368 9.775 12.902 1.00 88.50 86 ARG A C 1
ATOM 679 O O . ARG A 1 86 ? -5.799 10.271 13.940 1.00 88.50 86 ARG A O 1
ATOM 686 N N . SER A 1 87 ? -5.979 9.934 11.733 1.00 87.62 87 SER A N 1
ATOM 687 C CA . SER A 1 87 ? -7.245 10.659 11.612 1.00 87.62 87 SER A CA 1
ATOM 688 C C . SER A 1 87 ? -8.394 9.892 12.271 1.00 87.62 87 SER A C 1
ATOM 690 O O . SER A 1 87 ? -9.225 10.503 12.938 1.00 87.62 87 SER A O 1
ATOM 692 N N . ILE A 1 88 ? -8.425 8.563 12.127 1.00 84.56 88 ILE A N 1
ATOM 693 C CA . ILE A 1 88 ? -9.404 7.693 12.793 1.00 84.56 88 ILE A CA 1
ATOM 694 C C . ILE A 1 88 ? -9.232 7.769 14.315 1.00 84.56 88 ILE A C 1
ATOM 696 O O . ILE A 1 88 ? -10.207 8.041 15.011 1.00 84.56 88 ILE A O 1
ATOM 700 N N . GLU A 1 89 ? -8.002 7.619 14.815 1.00 84.81 89 GLU A N 1
ATOM 701 C CA . GLU A 1 89 ? -7.667 7.726 16.243 1.00 84.81 89 GLU A CA 1
ATOM 702 C C . GLU A 1 89 ? -8.161 9.060 16.827 1.00 84.81 89 GLU A C 1
ATOM 704 O O . GLU A 1 89 ? -8.920 9.080 17.793 1.00 84.81 89 GLU A O 1
ATOM 709 N N . SER A 1 90 ? -7.846 10.180 16.167 1.00 87.00 90 SER A N 1
ATOM 710 C CA . SER A 1 90 ? -8.272 11.510 16.618 1.00 87.00 90 SER A CA 1
ATOM 711 C C . SER A 1 90 ? -9.797 11.695 16.626 1.00 87.00 90 SER A C 1
ATOM 713 O O . SER A 1 90 ? -10.335 12.356 17.518 1.00 87.00 90 SER A O 1
ATOM 715 N N . LEU A 1 91 ? -10.513 11.127 15.650 1.00 83.62 91 LEU A N 1
ATOM 716 C CA . LEU A 1 91 ? -11.978 11.190 15.599 1.00 83.62 91 LEU A CA 1
ATOM 717 C C . LEU A 1 91 ? -12.630 10.352 16.704 1.00 83.62 91 LEU A C 1
ATOM 719 O O . LEU A 1 91 ? -13.659 10.765 17.244 1.00 83.62 91 LEU A O 1
ATOM 723 N N . LEU A 1 92 ? -12.042 9.203 17.045 1.00 81.56 92 LEU A N 1
ATOM 724 C CA . LEU A 1 92 ? -12.506 8.353 18.141 1.00 81.56 92 LEU A CA 1
ATOM 725 C C . LEU A 1 92 ? -12.294 9.038 19.496 1.00 81.56 92 LEU A C 1
ATOM 727 O O . LEU A 1 92 ? -13.250 9.158 20.262 1.00 81.56 92 LEU A O 1
ATOM 731 N N . GLU A 1 93 ? -11.108 9.599 19.746 1.00 81.50 93 GLU A N 1
ATOM 732 C CA . GLU A 1 93 ? -10.824 10.376 20.965 1.00 81.50 93 GLU A CA 1
ATOM 733 C C . GLU A 1 93 ? -11.792 11.561 21.132 1.00 81.50 93 GLU A C 1
ATOM 735 O O . GLU A 1 93 ? -12.303 11.830 22.223 1.00 81.50 93 GLU A O 1
ATOM 740 N N . ALA A 1 94 ? -12.090 12.270 20.036 1.00 77.94 94 ALA A N 1
ATOM 741 C CA . ALA A 1 94 ? -13.038 13.380 20.052 1.00 77.94 94 ALA A CA 1
ATOM 742 C C . ALA A 1 94 ? -14.477 12.926 20.347 1.00 77.94 94 ALA A C 1
ATOM 744 O O . ALA A 1 94 ? -15.227 13.667 20.983 1.00 77.94 94 ALA A O 1
ATOM 745 N N . ALA A 1 95 ? -14.873 11.733 19.898 1.00 71.69 95 ALA A N 1
ATOM 746 C CA . ALA A 1 95 ? -16.190 11.173 20.183 1.00 71.69 95 ALA A CA 1
ATOM 747 C C . ALA A 1 95 ? -16.326 10.751 21.657 1.00 71.69 95 ALA A C 1
ATOM 749 O O . ALA A 1 95 ? -17.369 11.000 22.263 1.00 71.69 95 ALA A O 1
ATOM 750 N N . GLU A 1 96 ? -15.269 10.193 22.252 1.00 68.31 96 GLU A N 1
ATOM 751 C CA . GLU A 1 96 ? -15.241 9.798 23.667 1.00 68.31 96 GLU A CA 1
ATOM 752 C C . GLU A 1 96 ? -15.231 11.015 24.610 1.00 68.31 96 GLU A C 1
ATOM 754 O O . GLU A 1 96 ? -15.993 11.060 25.579 1.00 68.31 96 GLU A O 1
ATOM 759 N N . GLY A 1 97 ? -14.476 12.071 24.284 1.00 59.09 97 GLY A N 1
ATOM 760 C CA . GLY A 1 97 ? 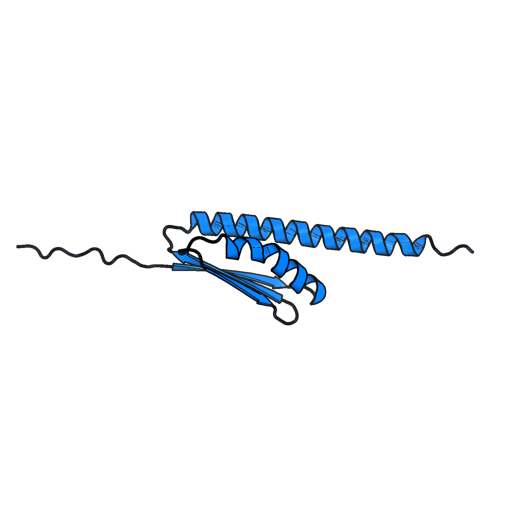-14.429 13.309 25.079 1.00 59.09 97 GLY A CA 1
ATOM 761 C C . GLY A 1 97 ? -15.721 14.149 25.073 1.00 59.09 97 GLY A C 1
ATOM 762 O O . GLY A 1 97 ? -15.843 15.118 25.833 1.00 59.09 97 GLY A O 1
ATOM 763 N N . VAL A 1 98 ? -16.696 13.812 24.222 1.00 55.16 98 VAL A N 1
ATOM 764 C CA . VAL A 1 98 ? -18.013 14.473 24.159 1.00 55.16 98 VAL A CA 1
ATOM 765 C C . VAL A 1 98 ? -19.036 13.810 25.093 1.00 55.16 98 VAL A C 1
ATOM 767 O O . VAL A 1 98 ? -19.970 14.491 25.531 1.00 55.16 98 VAL A O 1
ATOM 770 N N . ASP A 1 99 ? -18.853 12.540 25.464 1.00 51.16 99 ASP A N 1
ATOM 771 C CA . ASP A 1 99 ? -19.781 11.815 26.349 1.00 51.16 99 ASP A CA 1
ATOM 772 C C . ASP A 1 99 ? -19.675 12.295 27.816 1.00 51.16 99 ASP A C 1
ATOM 774 O O . ASP A 1 99 ? -20.686 12.560 28.472 1.00 51.16 99 ASP A O 1
ATOM 778 N N . GLU A 1 100 ? -18.466 12.609 28.302 1.00 50.06 100 GLU A N 1
ATOM 779 C CA . GLU A 1 100 ? -18.249 13.127 29.670 1.00 50.06 100 GLU A CA 1
ATOM 780 C C . GLU A 1 100 ? -18.913 14.488 29.954 1.00 50.06 100 GLU A C 1
ATOM 782 O O . GLU A 1 100 ? -19.164 14.835 31.109 1.00 50.06 100 GLU A O 1
ATOM 787 N N . LYS A 1 101 ? -19.253 15.274 28.924 1.00 53.78 101 LYS A N 1
ATOM 788 C CA . LYS A 1 101 ? -19.904 16.589 29.098 1.00 53.78 101 LYS A CA 1
ATOM 789 C C . LYS A 1 101 ? -21.433 16.534 29.076 1.00 53.78 101 LYS A C 1
ATOM 791 O O . LYS A 1 101 ? -22.073 17.584 29.166 1.00 53.78 101 LYS A O 1
ATOM 796 N N . ARG A 1 102 ? -22.035 15.342 28.961 1.00 48.00 102 ARG A N 1
ATOM 797 C CA . ARG A 1 102 ? -23.493 15.160 28.831 1.00 48.00 102 ARG A CA 1
ATOM 798 C C . ARG A 1 102 ? -24.219 14.675 30.087 1.00 48.00 102 ARG A C 1
ATOM 800 O O . ARG A 1 102 ? -25.420 14.435 30.006 1.00 48.00 102 ARG A O 1
ATOM 807 N N . SER A 1 103 ? -23.550 14.622 31.239 1.00 46.53 103 SER A N 1
ATOM 808 C CA . SER A 1 103 ? -24.214 14.432 32.537 1.00 46.53 103 SER A CA 1
ATOM 809 C C . SER A 1 103 ? -24.391 15.764 33.278 1.00 46.53 103 SER A C 1
ATOM 811 O O . SER A 1 103 ? -23.521 16.138 34.063 1.00 46.53 103 SER A O 1
ATOM 813 N N . PRO A 1 104 ? -25.498 16.506 33.079 1.00 52.62 104 PRO A N 1
ATOM 814 C CA . PRO A 1 104 ? -25.938 17.462 34.079 1.00 52.62 104 PRO A CA 1
ATOM 815 C C . PRO A 1 104 ? -26.580 16.670 35.231 1.00 52.62 104 PRO A C 1
ATOM 817 O O . PRO A 1 104 ? -27.593 15.997 35.041 1.00 52.62 104 PRO A O 1
ATOM 820 N N . SER A 1 105 ? -25.949 16.715 36.406 1.00 49.22 105 SER A N 1
ATOM 821 C CA . SER A 1 105 ? -26.648 16.510 37.685 1.00 49.22 105 SER A CA 1
ATOM 822 C C . SER A 1 105 ? -27.346 17.800 38.099 1.00 49.22 105 SER A C 1
ATOM 824 O O . SER A 1 105 ? -26.812 18.881 37.757 1.00 49.22 105 SER A O 1
#

Foldseek 3Di:
DDDPPDPPPPQDKDKDKDKDFAAPVVLVVLCVLLVVCQVVPDPQWHWDWDDDRGIIIIMIMGGPVCVVVVVVSVVVSVVSSVVSVVVVVVVVVVVVVVVVVPDDD

Sequence (105 aa):
MPAQVRPQSCTSHIRVTLSIPCENRECVAIVEAIRPDNREAPDWLVIRERIGDDVVVVEIEAPVERVMSVRATLDEVMEYVYSLLRSIESLLEAAEGVDEKRSPS

Organism: Pyrolobus fumarii (strain DSM 11204 / 1A) (NCBI:txid694429)